Protein AF-E1NRF7-F1 (afdb_monomer_lite)

Radius of gyration: 22.18 Å; chains: 1; bounding box: 45×66×59 Å

Sequence (177 aa):
MSTDQHFTQPPARYTEASLVHTLEENGVGRPSTYAPTIDTIQKRYYVKLEGRSIVPTELGEIVNKLIEKFFPDIVNVDFTAQLENDLDSVEVGKKDWVKIVDAYYQPFSKELAKADDQIEKIQIKDEDAKFDCEICGAPMVIKLGRYGKFYACSRFPDCRNTQAITKKSWCYLSQVW

Structure (mmCIF, N/CA/C/O backbone):
data_AF-E1NRF7-F1
#
_entry.id   AF-E1NRF7-F1
#
loop_
_atom_site.group_PDB
_atom_site.id
_atom_site.type_symbol
_atom_site.label_atom_id
_atom_site.label_alt_id
_atom_site.label_comp_id
_atom_site.label_asym_id
_atom_site.label_entity_id
_atom_site.label_seq_id
_atom_site.pdbx_PDB_ins_code
_atom_site.Cartn_x
_atom_site.Cartn_y
_atom_site.Cartn_z
_atom_site.occupancy
_atom_site.B_iso_or_equiv
_atom_site.auth_seq_id
_atom_site.auth_comp_id
_atom_site.auth_asym_id
_atom_site.auth_atom_id
_atom_site.pdbx_PDB_model_num
ATOM 1 N N . MET A 1 1 ? 20.448 45.364 -4.551 1.00 42.25 1 MET A N 1
ATOM 2 C CA . MET A 1 1 ? 19.528 44.463 -3.828 1.00 42.25 1 MET A CA 1
ATOM 3 C C . MET A 1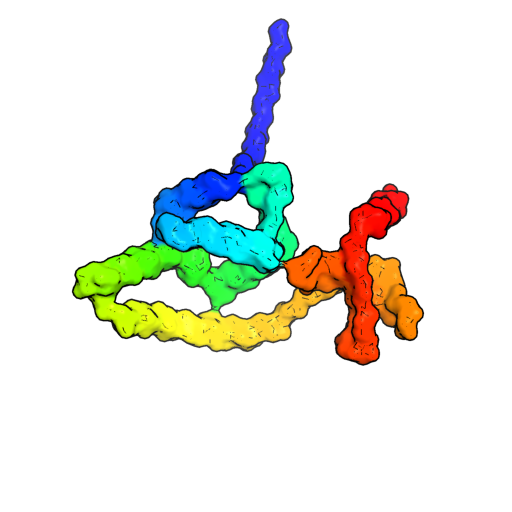 1 ? 18.802 43.651 -4.885 1.00 42.25 1 MET A C 1
ATOM 5 O O . MET A 1 1 ? 17.917 44.198 -5.530 1.00 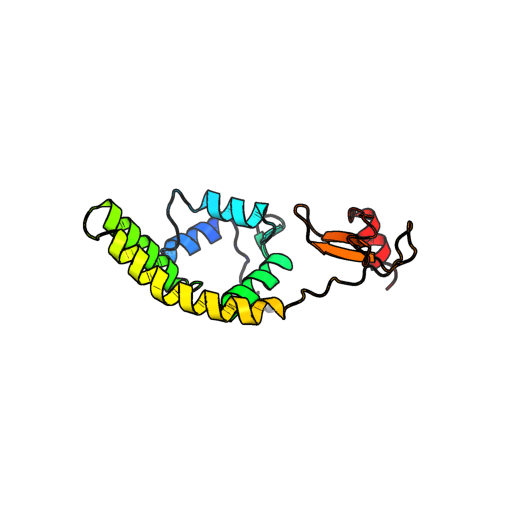42.25 1 MET A O 1
ATOM 9 N N . SER A 1 2 ? 19.258 42.429 -5.178 1.00 42.28 2 SER A N 1
ATOM 10 C CA . SER A 1 2 ? 18.498 41.526 -6.049 1.00 42.28 2 SER A CA 1
ATOM 11 C C . SER A 1 2 ? 17.351 40.950 -5.232 1.00 42.28 2 SER A C 1
ATOM 13 O O . SER A 1 2 ? 17.564 40.393 -4.162 1.00 42.28 2 SER A O 1
ATOM 15 N N . THR A 1 3 ? 16.132 41.156 -5.703 1.00 47.94 3 THR A N 1
ATOM 16 C CA . THR A 1 3 ? 14.933 40.519 -5.169 1.00 47.94 3 THR A CA 1
ATOM 17 C C . THR A 1 3 ? 14.977 39.036 -5.523 1.00 47.94 3 THR A C 1
ATOM 19 O O . THR A 1 3 ? 14.799 38.687 -6.692 1.00 47.94 3 THR A O 1
ATOM 22 N N . ASP A 1 4 ? 15.238 38.181 -4.537 1.00 62.03 4 ASP A N 1
ATOM 23 C CA . ASP A 1 4 ? 15.160 36.733 -4.713 1.00 62.03 4 ASP A CA 1
ATOM 24 C C . ASP A 1 4 ? 13.702 36.329 -4.954 1.00 62.03 4 ASP A C 1
ATOM 26 O O . ASP A 1 4 ? 12.814 36.548 -4.128 1.00 62.03 4 ASP A O 1
ATOM 30 N N . GLN A 1 5 ? 13.443 35.784 -6.140 1.00 64.06 5 GLN A N 1
ATOM 31 C CA . GLN A 1 5 ? 12.139 35.257 -6.514 1.00 64.06 5 GLN A CA 1
ATOM 32 C C . GLN A 1 5 ? 12.004 33.846 -5.929 1.00 64.06 5 GLN A C 1
ATOM 34 O O . GLN A 1 5 ? 12.746 32.937 -6.302 1.00 64.06 5 GLN A O 1
ATOM 39 N N . HIS A 1 6 ? 11.064 33.653 -5.006 1.00 58.03 6 HIS A N 1
ATOM 40 C CA . HIS A 1 6 ? 10.752 32.335 -4.460 1.00 58.03 6 HIS A CA 1
ATOM 41 C C . HIS A 1 6 ? 9.683 31.652 -5.314 1.00 58.03 6 HIS A C 1
ATOM 43 O O . HIS A 1 6 ? 8.555 32.129 -5.413 1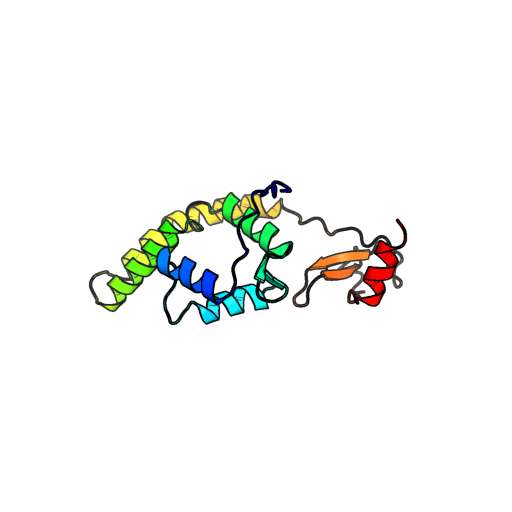.00 58.03 6 HIS A O 1
ATOM 49 N N . PHE A 1 7 ? 10.034 30.513 -5.909 1.00 67.31 7 PHE A N 1
ATOM 50 C CA . PHE A 1 7 ? 9.074 29.617 -6.547 1.00 67.31 7 PHE A CA 1
ATOM 51 C C . PHE A 1 7 ? 8.478 28.664 -5.511 1.00 67.31 7 PHE A C 1
ATOM 53 O O . PHE A 1 7 ? 9.180 28.181 -4.619 1.00 67.31 7 PHE A O 1
ATOM 60 N N . THR A 1 8 ? 7.189 28.356 -5.650 1.00 66.31 8 THR A N 1
ATOM 61 C CA . THR A 1 8 ? 6.555 27.275 -4.892 1.00 66.31 8 THR A CA 1
ATOM 62 C C . THR A 1 8 ? 7.181 25.955 -5.306 1.00 66.31 8 THR A C 1
ATOM 64 O O . THR A 1 8 ? 7.187 25.608 -6.489 1.00 66.31 8 THR A O 1
ATOM 67 N N . GLN A 1 9 ? 7.710 25.217 -4.339 1.00 67.25 9 GLN A N 1
ATOM 68 C CA . GLN A 1 9 ? 8.215 23.877 -4.589 1.00 67.25 9 GLN A CA 1
ATOM 69 C C . GLN A 1 9 ? 7.075 22.864 -4.454 1.00 67.25 9 GLN A C 1
ATOM 71 O O . GLN A 1 9 ? 6.172 23.069 -3.637 1.00 67.25 9 GLN A O 1
ATOM 76 N N . PRO A 1 10 ? 7.093 21.777 -5.242 1.00 77.69 10 PRO A N 1
ATOM 77 C CA . PRO A 1 10 ? 6.179 20.670 -5.020 1.00 77.69 10 PRO A CA 1
ATOM 78 C C . PRO A 1 10 ? 6.387 20.094 -3.609 1.00 77.69 10 PRO A C 1
ATOM 80 O O . PRO A 1 10 ? 7.492 20.191 -3.062 1.00 77.69 10 PRO A O 1
ATOM 83 N N . PRO A 1 11 ? 5.347 19.490 -3.012 1.00 82.38 11 PRO A N 1
ATOM 84 C CA . PRO A 1 11 ? 5.460 18.883 -1.695 1.00 82.38 11 PRO A CA 1
ATOM 85 C C . PRO A 1 11 ? 6.576 17.835 -1.674 1.00 82.38 11 PRO A C 1
ATOM 87 O O . PRO A 1 11 ? 6.788 17.093 -2.639 1.00 82.38 11 PRO A O 1
ATOM 90 N N . ALA A 1 12 ? 7.304 17.791 -0.559 1.00 88.44 12 ALA A N 1
ATOM 91 C CA . ALA A 1 12 ? 8.367 16.819 -0.368 1.00 88.44 12 ALA A CA 1
ATOM 92 C C . ALA A 1 12 ? 7.795 15.395 -0.388 1.00 88.44 12 ALA A C 1
ATOM 94 O O . ALA A 1 12 ? 6.717 15.132 0.146 1.00 88.44 12 ALA A O 1
ATOM 95 N N . ARG A 1 13 ? 8.536 14.462 -0.991 1.00 93.88 13 ARG A N 1
ATOM 96 C CA . ARG A 1 13 ? 8.179 13.041 -0.942 1.00 93.88 13 ARG A CA 1
ATOM 97 C C . ARG A 1 13 ? 8.321 12.500 0.478 1.00 93.88 13 ARG A C 1
ATOM 99 O O . ARG A 1 13 ? 9.105 13.011 1.278 1.00 93.88 13 ARG A O 1
ATOM 106 N N . TYR A 1 14 ? 7.611 11.413 0.756 1.00 96.56 14 TYR A N 1
ATOM 107 C CA . TYR A 1 14 ? 7.747 10.714 2.023 1.00 96.56 14 TYR A CA 1
ATOM 108 C C . TYR A 1 14 ? 9.129 10.079 2.176 1.00 96.56 14 TYR A C 1
ATOM 110 O O . TYR A 1 14 ? 9.686 9.520 1.237 1.00 96.56 14 TYR A O 1
ATOM 118 N N . THR A 1 15 ? 9.656 10.144 3.388 1.00 96.38 15 THR A N 1
ATOM 119 C CA . THR A 1 15 ? 10.696 9.249 3.903 1.00 96.38 15 THR A CA 1
ATOM 120 C C . THR A 1 15 ? 10.009 8.140 4.693 1.00 96.38 15 THR A C 1
ATOM 122 O O . THR A 1 15 ? 8.814 8.245 4.962 1.00 96.38 15 THR A O 1
ATOM 125 N N . GLU A 1 16 ? 10.729 7.106 5.130 1.00 94.81 16 GLU A N 1
ATOM 126 C CA . GLU A 1 16 ? 10.126 6.115 6.035 1.00 94.81 16 GLU A CA 1
ATOM 127 C C . GLU A 1 16 ? 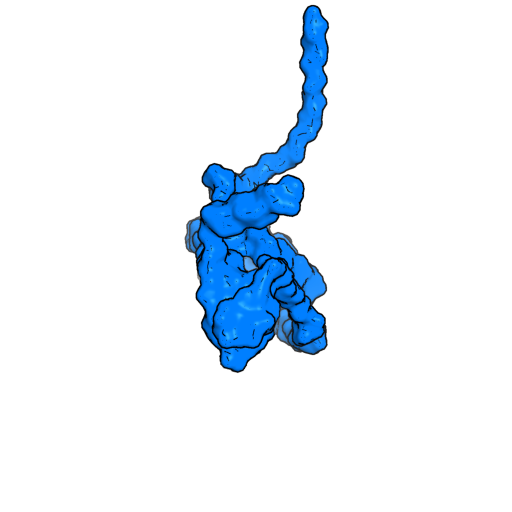9.569 6.780 7.300 1.00 94.81 16 GLU A C 1
ATOM 129 O O . GLU A 1 16 ? 8.419 6.551 7.647 1.00 94.81 16 GLU A O 1
ATOM 134 N N . ALA A 1 17 ? 10.329 7.685 7.927 1.00 95.00 17 ALA A N 1
ATOM 135 C CA . ALA A 1 17 ? 9.890 8.375 9.139 1.00 95.00 17 ALA A CA 1
ATOM 136 C C . ALA A 1 17 ? 8.627 9.221 8.915 1.00 95.00 17 ALA A C 1
ATOM 138 O O . ALA A 1 17 ? 7.692 9.147 9.708 1.00 95.00 17 ALA A O 1
ATOM 139 N N . SER A 1 18 ? 8.575 10.000 7.828 1.00 96.50 18 SER A N 1
ATOM 140 C CA . SER A 1 18 ? 7.387 10.811 7.546 1.00 96.50 18 SER A CA 1
ATOM 141 C C . SER A 1 18 ? 6.200 9.979 7.066 1.00 96.50 18 SER A C 1
ATOM 143 O O . SER A 1 18 ? 5.073 10.352 7.361 1.00 96.50 18 SER A O 1
ATOM 145 N N . LEU A 1 19 ? 6.421 8.841 6.400 1.00 96.31 19 LEU A N 1
ATOM 146 C CA . LEU A 1 19 ? 5.343 7.912 6.064 1.00 96.31 19 LEU A CA 1
ATOM 147 C C . LEU A 1 19 ? 4.760 7.259 7.320 1.00 96.31 19 LEU A C 1
ATOM 149 O O . LEU A 1 19 ? 3.545 7.211 7.452 1.00 96.31 19 LEU A O 1
ATOM 153 N N . VAL A 1 20 ? 5.604 6.800 8.252 1.00 96.88 20 VAL A N 1
ATOM 154 C CA . VAL A 1 20 ? 5.144 6.262 9.545 1.00 96.88 20 VAL A CA 1
ATOM 155 C C . VAL A 1 20 ? 4.323 7.302 10.296 1.00 96.88 20 VAL A C 1
ATOM 157 O O . VAL A 1 20 ? 3.234 6.986 10.761 1.00 96.88 20 VAL A O 1
ATOM 160 N N . HIS A 1 21 ? 4.808 8.542 10.354 1.00 96.38 21 HIS A N 1
ATOM 161 C CA . HIS A 1 21 ? 4.080 9.622 11.007 1.00 96.38 21 HIS A CA 1
ATOM 162 C C . HIS A 1 21 ? 2.714 9.872 10.354 1.00 96.38 21 HIS A C 1
ATOM 164 O O . HIS A 1 21 ? 1.708 9.930 11.046 1.00 96.38 21 HIS A O 1
ATOM 170 N N . THR A 1 22 ? 2.652 9.929 9.022 1.00 95.69 22 THR A N 1
ATOM 171 C CA . THR A 1 22 ? 1.382 10.093 8.305 1.00 95.69 22 THR A CA 1
ATOM 172 C C . THR A 1 22 ? 0.438 8.904 8.500 1.00 95.69 22 THR A C 1
ATOM 174 O O . THR A 1 22 ? -0.766 9.106 8.613 1.00 95.69 22 THR A O 1
ATOM 177 N N . LEU A 1 23 ? 0.943 7.670 8.547 1.00 95.56 23 LEU A N 1
ATOM 178 C CA . LEU A 1 23 ? 0.126 6.489 8.844 1.00 95.56 23 LEU A CA 1
ATOM 179 C C . LEU A 1 23 ? -0.481 6.583 10.253 1.00 95.56 23 LEU A C 1
ATOM 181 O O . LEU A 1 23 ? -1.684 6.390 10.414 1.00 95.56 23 LEU A O 1
ATOM 185 N N . GLU A 1 24 ? 0.328 6.974 11.238 1.00 95.19 24 GLU A N 1
ATOM 186 C CA . GLU A 1 24 ? -0.099 7.186 12.623 1.00 95.19 24 GLU A CA 1
ATOM 187 C C . GLU A 1 24 ? -1.154 8.297 12.749 1.00 95.19 24 GLU A C 1
ATOM 189 O O . GLU A 1 24 ? -2.197 8.077 13.361 1.00 95.19 24 GLU A O 1
ATOM 194 N N . GLU A 1 25 ? -0.929 9.460 12.128 1.00 96.31 25 GLU A N 1
ATOM 195 C CA . GLU A 1 25 ? -1.874 10.589 12.135 1.00 96.31 25 GLU A CA 1
ATOM 196 C C . GLU A 1 25 ? -3.236 10.220 11.539 1.00 96.31 25 GLU A C 1
ATOM 198 O O . GLU A 1 25 ? -4.270 10.696 12.005 1.00 96.31 25 GLU A O 1
ATOM 203 N N . ASN A 1 26 ? -3.240 9.351 10.528 1.00 94.50 26 ASN A N 1
ATOM 204 C CA . ASN A 1 26 ? -4.458 8.868 9.888 1.00 94.50 26 ASN A CA 1
ATOM 205 C C . ASN A 1 26 ? -5.080 7.651 10.596 1.00 94.50 26 ASN A C 1
ATOM 207 O O . ASN A 1 26 ? -6.099 7.141 10.140 1.00 94.50 26 ASN A O 1
ATOM 211 N N . GLY A 1 27 ? -4.480 7.148 11.679 1.00 93.31 27 GLY A N 1
ATOM 212 C CA . GLY A 1 27 ? -4.957 5.955 12.386 1.00 93.31 27 GLY A CA 1
ATOM 213 C C . GLY A 1 27 ? -4.809 4.648 11.596 1.00 93.31 27 GLY A C 1
ATOM 214 O O . GLY A 1 27 ? -5.419 3.639 11.959 1.00 93.31 27 GLY A O 1
ATOM 215 N N . VAL A 1 28 ? -4.005 4.653 10.529 1.00 93.94 28 VAL A N 1
ATOM 216 C CA . VAL A 1 28 ? -3.754 3.495 9.667 1.00 93.94 28 VAL A CA 1
ATOM 217 C C . VAL A 1 28 ? -2.521 2.750 10.160 1.00 93.94 28 VAL A C 1
ATOM 219 O O . VAL A 1 28 ? -1.407 3.265 10.116 1.00 93.94 28 VAL A O 1
ATOM 222 N N . GLY A 1 29 ? -2.702 1.497 10.571 1.00 92.44 29 GLY A N 1
ATOM 223 C CA . GLY A 1 29 ? -1.634 0.666 11.121 1.00 92.44 29 GLY A CA 1
ATOM 224 C C . GLY A 1 29 ? -1.354 0.919 12.606 1.00 92.44 29 GLY A C 1
ATOM 225 O O . GLY A 1 29 ? -2.027 1.690 13.285 1.00 92.44 29 GLY A O 1
ATOM 226 N N . ARG A 1 30 ? -0.372 0.195 13.143 1.00 95.00 30 ARG A N 1
ATOM 227 C CA . ARG A 1 30 ? 0.006 0.137 14.563 1.00 95.00 30 ARG A CA 1
ATOM 228 C C . ARG A 1 30 ? 1.535 0.054 14.678 1.00 95.00 30 ARG A C 1
ATOM 230 O O . ARG A 1 30 ? 2.193 -0.304 13.696 1.00 95.00 30 ARG A O 1
ATOM 237 N N . PRO A 1 31 ? 2.137 0.287 15.864 1.00 94.62 31 PRO A N 1
ATOM 238 C CA . PRO A 1 31 ? 3.590 0.167 16.053 1.00 94.62 31 PRO A CA 1
ATOM 239 C C . PRO A 1 31 ? 4.182 -1.164 15.564 1.00 94.62 31 PRO A C 1
ATOM 241 O O . PRO A 1 31 ? 5.324 -1.213 15.110 1.00 94.62 31 PRO A O 1
ATOM 244 N N . SER A 1 32 ? 3.392 -2.239 15.610 1.00 94.31 32 SER A N 1
ATOM 245 C CA . SER A 1 32 ? 3.757 -3.567 15.115 1.00 94.31 32 SER A CA 1
ATOM 246 C C . SER A 1 32 ? 3.677 -3.724 13.590 1.00 94.31 32 SER A C 1
ATOM 248 O O . SER A 1 32 ? 4.279 -4.656 13.062 1.00 94.31 32 SER A O 1
ATOM 250 N N . THR A 1 33 ? 2.970 -2.849 12.867 1.00 94.44 33 THR A N 1
ATOM 251 C CA . THR A 1 33 ? 2.682 -3.002 11.429 1.00 94.44 33 THR A CA 1
ATOM 252 C C . THR A 1 33 ? 3.340 -1.952 10.538 1.00 94.44 33 THR A C 1
ATOM 254 O O . THR A 1 33 ? 3.485 -2.209 9.342 1.00 94.44 33 THR A O 1
ATOM 257 N N . TYR A 1 34 ? 3.839 -0.834 11.078 1.00 96.06 34 TYR A N 1
ATOM 258 C CA . TYR A 1 34 ? 4.497 0.213 10.282 1.00 96.06 34 TYR A CA 1
ATOM 259 C C . TYR A 1 34 ? 5.710 -0.293 9.487 1.00 96.06 34 TYR A C 1
ATOM 261 O O . TYR A 1 34 ? 5.719 -0.247 8.255 1.00 96.06 34 TYR A O 1
ATOM 269 N N . ALA A 1 35 ? 6.727 -0.821 10.176 1.00 95.44 35 ALA A N 1
ATOM 270 C CA . ALA A 1 35 ? 7.937 -1.311 9.516 1.00 95.44 35 ALA A CA 1
ATOM 271 C C . ALA A 1 35 ? 7.659 -2.509 8.581 1.00 95.44 35 ALA A C 1
ATOM 273 O O . ALA A 1 35 ? 8.123 -2.473 7.439 1.00 95.44 35 ALA A O 1
ATOM 274 N N . PRO A 1 36 ? 6.857 -3.526 8.972 1.00 97.06 36 PRO A N 1
ATOM 275 C CA . PRO A 1 36 ? 6.483 -4.613 8.063 1.00 97.06 36 PRO A CA 1
ATOM 276 C C . PRO A 1 36 ? 5.722 -4.158 6.812 1.00 97.06 36 PRO A C 1
ATOM 278 O O . PRO A 1 36 ? 5.940 -4.712 5.732 1.00 97.06 36 PRO A O 1
ATOM 281 N N . THR A 1 37 ? 4.851 -3.152 6.930 1.00 96.44 37 THR A N 1
ATOM 282 C CA . THR A 1 37 ? 4.113 -2.594 5.785 1.00 96.44 37 THR A CA 1
ATOM 283 C C . THR A 1 37 ? 5.069 -1.946 4.794 1.00 96.44 37 THR A C 1
ATOM 285 O O . THR A 1 37 ? 5.055 -2.296 3.613 1.00 96.44 37 THR A O 1
ATOM 288 N N . ILE A 1 38 ? 5.950 -1.067 5.281 1.00 95.38 38 ILE A N 1
ATOM 289 C CA . ILE A 1 38 ? 6.959 -0.375 4.468 1.00 95.38 38 ILE A CA 1
ATOM 290 C C . ILE A 1 38 ? 7.904 -1.378 3.790 1.00 95.38 38 ILE A C 1
ATOM 292 O O . ILE A 1 38 ? 8.165 -1.282 2.589 1.00 95.38 38 ILE A O 1
ATOM 296 N N . ASP A 1 39 ? 8.369 -2.383 4.530 1.00 93.81 39 ASP A N 1
ATOM 297 C CA . ASP A 1 39 ? 9.203 -3.464 3.999 1.00 93.81 39 ASP A CA 1
ATOM 298 C C . ASP A 1 39 ? 8.467 -4.273 2.918 1.00 93.81 39 ASP A C 1
ATOM 300 O O . ASP A 1 39 ? 9.038 -4.590 1.873 1.00 93.81 39 ASP A O 1
ATOM 304 N N . THR A 1 40 ? 7.175 -4.550 3.106 1.00 94.50 40 THR A N 1
ATOM 305 C CA . THR A 1 40 ? 6.364 -5.301 2.137 1.00 94.50 40 THR A CA 1
ATOM 306 C C . THR A 1 40 ? 6.189 -4.543 0.825 1.00 94.50 40 THR A C 1
ATOM 308 O O . THR A 1 40 ? 6.402 -5.126 -0.243 1.00 94.50 40 THR A O 1
ATOM 311 N N . ILE A 1 41 ? 5.830 -3.255 0.871 1.00 94.81 41 ILE A N 1
ATOM 312 C CA . ILE A 1 41 ? 5.629 -2.457 -0.350 1.00 94.81 41 ILE A CA 1
ATOM 313 C C . ILE A 1 41 ? 6.941 -2.229 -1.115 1.00 94.81 41 ILE A C 1
ATOM 315 O O . ILE A 1 41 ? 6.923 -2.158 -2.347 1.00 94.81 41 ILE A O 1
ATOM 319 N N . GLN A 1 42 ? 8.083 -2.207 -0.417 1.00 90.00 42 GLN A N 1
ATOM 320 C CA . GLN A 1 42 ? 9.412 -2.190 -1.033 1.00 90.00 42 GLN A CA 1
ATOM 321 C C . GLN A 1 42 ? 9.774 -3.554 -1.645 1.00 90.00 42 GLN A C 1
ATOM 323 O O . GLN A 1 42 ? 10.119 -3.634 -2.824 1.00 90.00 42 GLN A O 1
ATOM 328 N N . LYS A 1 43 ? 9.641 -4.654 -0.888 1.00 86.44 43 LYS A N 1
ATOM 329 C CA . LYS A 1 43 ? 9.965 -6.021 -1.350 1.00 86.44 43 LYS A CA 1
ATOM 330 C C . LYS A 1 43 ? 9.114 -6.479 -2.529 1.00 86.44 43 LYS A C 1
ATOM 332 O O . LYS A 1 43 ? 9.590 -7.262 -3.350 1.00 86.44 43 LYS A O 1
ATOM 337 N N . ARG A 1 44 ? 7.863 -6.017 -2.607 1.00 85.69 44 ARG A N 1
ATOM 338 C CA . ARG A 1 44 ? 6.951 -6.275 -3.734 1.00 85.69 44 ARG A CA 1
ATOM 339 C C . ARG A 1 44 ? 7.123 -5.290 -4.891 1.00 85.69 44 ARG A C 1
ATOM 341 O O . ARG A 1 44 ? 6.411 -5.407 -5.880 1.00 85.69 44 ARG A O 1
ATOM 348 N N . TYR A 1 45 ? 8.080 -4.366 -4.788 1.00 86.06 45 TYR A N 1
ATOM 349 C CA . TYR A 1 45 ? 8.413 -3.397 -5.828 1.00 86.06 45 TYR A CA 1
ATOM 350 C C . TYR A 1 45 ? 7.251 -2.460 -6.195 1.00 86.06 45 TYR A C 1
ATOM 352 O O . TYR A 1 45 ? 7.165 -2.000 -7.330 1.00 86.06 45 TYR A O 1
ATOM 360 N N . TYR A 1 46 ? 6.362 -2.144 -5.248 1.00 91.38 46 TYR A N 1
ATOM 361 C CA . TYR A 1 46 ? 5.361 -1.082 -5.425 1.00 91.38 46 TYR A CA 1
ATOM 362 C C . TYR A 1 46 ? 5.972 0.302 -5.217 1.00 91.38 46 TYR A C 1
ATOM 364 O O . TYR A 1 46 ? 5.573 1.275 -5.851 1.00 91.38 46 TYR A O 1
ATOM 372 N N . VAL A 1 47 ? 6.990 0.381 -4.363 1.00 94.50 47 VAL A N 1
ATOM 373 C CA . VAL A 1 47 ? 7.789 1.586 -4.152 1.00 94.50 47 VAL A CA 1
ATOM 374 C C . VAL A 1 47 ? 9.277 1.246 -4.186 1.00 94.50 47 VAL A C 1
ATOM 376 O O . VAL A 1 47 ? 9.678 0.097 -3.997 1.00 94.50 47 VAL A O 1
ATOM 379 N N . LYS A 1 48 ? 10.106 2.259 -4.425 1.00 90.19 48 LYS A N 1
ATOM 380 C CA . LYS A 1 48 ? 11.571 2.194 -4.369 1.00 90.19 48 LYS A CA 1
ATOM 381 C C . LYS A 1 48 ? 12.119 3.394 -3.597 1.00 90.19 48 LYS A C 1
ATOM 383 O O . LYS A 1 48 ? 11.456 4.425 -3.505 1.00 90.19 48 LYS A O 1
ATOM 388 N N . LEU A 1 49 ? 13.344 3.274 -3.093 1.00 91.50 49 LEU A N 1
ATOM 389 C CA . LEU A 1 49 ? 14.053 4.385 -2.462 1.00 91.50 49 LEU A CA 1
ATOM 390 C C . LEU A 1 49 ? 14.907 5.144 -3.482 1.00 91.50 49 LEU A C 1
ATOM 392 O O . LEU A 1 49 ? 15.725 4.557 -4.192 1.00 91.50 49 LEU A O 1
ATOM 396 N N . GLU A 1 50 ? 14.750 6.464 -3.514 1.00 91.44 50 GLU A N 1
ATOM 397 C CA . GLU A 1 50 ? 15.652 7.400 -4.185 1.00 91.44 50 GLU A CA 1
ATOM 398 C C . GLU A 1 50 ? 16.267 8.322 -3.127 1.00 91.44 50 GLU A C 1
ATOM 400 O O . GLU A 1 50 ? 15.638 9.247 -2.605 1.00 91.44 50 GLU A O 1
ATOM 405 N N . GLY A 1 51 ? 17.507 8.011 -2.737 1.00 91.44 51 GLY A N 1
ATOM 406 C CA . GLY A 1 51 ? 18.107 8.588 -1.537 1.00 91.44 51 GLY A CA 1
ATOM 407 C C . GLY A 1 51 ? 17.328 8.154 -0.295 1.00 91.44 51 GLY A C 1
ATOM 408 O O . GLY A 1 51 ? 17.298 6.972 0.030 1.00 91.44 51 GLY A O 1
ATOM 409 N N . ARG A 1 52 ? 16.696 9.112 0.392 1.00 91.38 52 ARG A N 1
ATOM 410 C CA . ARG A 1 52 ? 15.802 8.855 1.540 1.00 91.38 52 ARG A CA 1
ATOM 411 C C . ARG A 1 52 ? 14.316 8.876 1.175 1.00 91.38 52 ARG A C 1
ATOM 413 O O . ARG A 1 52 ? 13.486 8.618 2.039 1.00 91.38 52 ARG A O 1
ATOM 420 N N . SER A 1 53 ? 13.988 9.221 -0.067 1.00 94.88 53 SER A N 1
ATOM 421 C CA . SER A 1 53 ? 12.607 9.398 -0.505 1.00 94.88 53 SER A CA 1
ATOM 422 C C . SER A 1 53 ? 12.026 8.083 -1.003 1.00 94.88 53 SER A C 1
ATOM 424 O O . SER A 1 53 ? 12.652 7.392 -1.803 1.00 94.88 53 SER A O 1
ATOM 426 N N . ILE A 1 54 ? 10.806 7.779 -0.583 1.00 95.56 54 ILE A N 1
ATOM 427 C CA . ILE A 1 54 ? 9.977 6.705 -1.114 1.00 95.56 54 ILE A CA 1
ATOM 428 C C . ILE A 1 54 ? 9.307 7.225 -2.387 1.00 95.56 54 ILE A C 1
ATOM 430 O O . ILE A 1 54 ? 8.645 8.267 -2.393 1.00 95.56 54 ILE A O 1
ATOM 434 N N . VAL A 1 55 ? 9.503 6.502 -3.484 1.00 95.12 55 VAL A N 1
ATOM 435 C CA . VAL A 1 55 ? 8.980 6.847 -4.807 1.00 95.12 55 VAL A CA 1
ATOM 436 C C . VAL A 1 55 ? 8.149 5.673 -5.320 1.00 95.12 55 VAL A C 1
ATOM 438 O O . VAL A 1 55 ? 8.650 4.543 -5.295 1.00 95.12 55 VAL A O 1
ATOM 441 N N . PRO A 1 56 ? 6.906 5.894 -5.787 1.00 94.81 56 PRO A N 1
ATOM 442 C CA . PRO A 1 56 ? 6.131 4.828 -6.406 1.00 94.81 56 PRO A CA 1
ATOM 443 C C . PRO A 1 56 ? 6.851 4.317 -7.656 1.00 94.81 56 PRO A C 1
ATOM 445 O O . PRO A 1 56 ? 7.477 5.075 -8.401 1.00 94.81 56 PRO A O 1
ATOM 448 N N . THR A 1 57 ? 6.807 3.007 -7.865 1.00 87.81 57 THR A N 1
ATOM 449 C CA . THR A 1 57 ? 7.212 2.417 -9.141 1.00 87.81 57 THR A CA 1
ATOM 450 C C . THR A 1 57 ? 6.037 2.468 -10.108 1.00 87.81 57 THR A C 1
ATOM 452 O O . THR A 1 57 ? 4.887 2.634 -9.708 1.00 87.81 57 THR A O 1
ATOM 455 N N . GLU A 1 58 ? 6.306 2.238 -11.387 1.00 81.12 58 GLU A N 1
ATOM 456 C CA . GLU A 1 58 ? 5.248 2.075 -12.383 1.00 81.12 58 GLU A CA 1
ATOM 457 C C . GLU A 1 58 ? 4.275 0.941 -12.018 1.00 81.12 58 GLU A C 1
ATOM 459 O O . GLU A 1 58 ? 3.064 1.099 -12.145 1.00 81.12 58 GLU A O 1
ATOM 464 N N . LEU A 1 59 ? 4.789 -0.175 -11.488 1.00 80.94 59 LEU A N 1
ATOM 465 C CA . LEU A 1 59 ? 3.956 -1.270 -10.992 1.00 80.94 59 LEU A CA 1
ATOM 466 C C . LEU A 1 59 ? 3.058 -0.810 -9.840 1.00 80.94 59 LEU A C 1
ATOM 468 O O . LEU A 1 59 ? 1.869 -1.118 -9.839 1.00 80.94 59 LEU A O 1
ATOM 472 N N . GLY A 1 60 ? 3.622 -0.076 -8.877 1.00 88.06 60 GLY A N 1
ATOM 473 C CA . GLY A 1 60 ? 2.871 0.494 -7.763 1.00 88.06 60 GLY A CA 1
ATOM 474 C C . GLY A 1 60 ? 1.760 1.419 -8.237 1.00 88.06 60 GLY A C 1
ATOM 475 O O . GLY A 1 60 ? 0.631 1.283 -7.783 1.00 88.06 60 GLY A O 1
ATOM 476 N N . GLU A 1 61 ? 2.041 2.296 -9.201 1.00 89.88 61 GLU A N 1
ATOM 477 C CA . GLU A 1 61 ? 1.024 3.183 -9.768 1.00 89.88 61 GLU A CA 1
ATOM 478 C C . GLU A 1 61 ? -0.076 2.429 -10.517 1.00 89.88 61 GLU A C 1
ATOM 480 O O . GLU A 1 61 ? -1.248 2.772 -10.375 1.00 89.88 61 GLU A O 1
ATOM 485 N N . ILE A 1 62 ? 0.275 1.418 -11.319 1.00 85.12 62 ILE A N 1
ATOM 486 C CA . ILE A 1 62 ? -0.709 0.603 -12.045 1.00 85.12 62 ILE A CA 1
ATOM 487 C C . ILE A 1 62 ? -1.613 -0.119 -11.049 1.00 85.12 62 ILE A C 1
ATOM 489 O O . ILE A 1 62 ? -2.834 -0.043 -11.161 1.00 85.12 62 ILE A O 1
ATOM 493 N N . VAL A 1 63 ? -1.023 -0.787 -10.060 1.00 87.19 63 VAL A N 1
ATOM 494 C CA . VAL A 1 63 ? -1.770 -1.538 -9.047 1.00 87.19 63 VAL A CA 1
ATOM 495 C C . VAL A 1 63 ? -2.645 -0.596 -8.230 1.00 87.19 63 VAL A C 1
ATOM 497 O O . VAL A 1 63 ? -3.828 -0.878 -8.083 1.00 87.19 63 VAL A O 1
ATOM 500 N N . ASN A 1 64 ? -2.121 0.548 -7.783 1.00 91.62 64 ASN A N 1
ATOM 501 C CA . ASN A 1 64 ? -2.903 1.543 -7.049 1.00 91.62 64 ASN A CA 1
ATOM 502 C C . ASN A 1 64 ? -4.118 2.015 -7.858 1.00 91.62 64 ASN A C 1
ATOM 504 O O . ASN A 1 64 ? -5.238 1.941 -7.368 1.00 91.62 64 ASN A O 1
ATOM 508 N N . LYS A 1 65 ? -3.924 2.386 -9.132 1.00 89.38 65 LYS A N 1
ATOM 509 C CA . LYS A 1 65 ? -5.017 2.808 -10.028 1.00 89.38 65 LYS A CA 1
ATOM 510 C C . LYS A 1 65 ? -6.070 1.718 -10.223 1.00 89.38 65 LYS A C 1
ATOM 512 O O . LYS A 1 65 ? -7.254 2.024 -10.340 1.00 89.38 65 LYS A O 1
ATOM 517 N N . LEU A 1 66 ? -5.655 0.453 -10.306 1.00 87.44 66 LEU A N 1
ATOM 518 C CA . LEU A 1 66 ? -6.585 -0.668 -10.428 1.00 87.44 66 LEU A CA 1
ATOM 519 C C . LEU A 1 66 ? -7.391 -0.855 -9.148 1.00 87.44 66 LEU A C 1
ATOM 521 O O . LEU A 1 66 ? -8.613 -0.958 -9.214 1.00 87.44 66 LEU A O 1
ATOM 525 N N . ILE A 1 67 ? -6.725 -0.862 -7.997 1.00 88.69 67 ILE A N 1
ATOM 526 C CA . ILE A 1 67 ? -7.405 -1.063 -6.723 1.00 88.69 67 ILE A CA 1
ATOM 527 C C . ILE A 1 67 ? -8.343 0.113 -6.416 1.00 88.69 67 ILE A C 1
ATOM 529 O O . ILE A 1 67 ? -9.498 -0.136 -6.096 1.00 88.69 67 ILE A O 1
ATOM 533 N N . GLU A 1 68 ? -7.924 1.367 -6.606 1.00 89.62 68 GLU A N 1
ATOM 534 C CA . GLU A 1 68 ? -8.794 2.548 -6.443 1.00 89.62 68 GLU A CA 1
ATOM 535 C C . GLU A 1 68 ? -10.028 2.492 -7.347 1.00 89.62 68 GLU A C 1
ATOM 537 O O . GLU A 1 68 ? -11.122 2.888 -6.953 1.00 89.62 68 GLU A O 1
ATOM 542 N N . LYS A 1 69 ? -9.868 1.982 -8.572 1.00 86.62 69 LYS A N 1
ATOM 543 C CA . LYS A 1 69 ? -10.967 1.868 -9.530 1.00 86.62 69 LYS A CA 1
ATOM 544 C C . LYS A 1 69 ? -11.992 0.806 -9.129 1.00 86.62 69 LYS A C 1
ATOM 546 O O . LYS A 1 69 ? -13.182 1.011 -9.359 1.00 86.62 69 LYS A O 1
ATOM 551 N N . PHE A 1 70 ? -11.539 -0.340 -8.625 1.00 86.94 70 PHE A N 1
ATOM 552 C CA . PHE A 1 70 ? -12.412 -1.489 -8.355 1.00 86.94 70 PHE A CA 1
ATOM 553 C C . PHE A 1 70 ? -12.897 -1.574 -6.910 1.00 86.94 70 PHE A C 1
ATOM 555 O O . PHE A 1 70 ? -13.975 -2.112 -6.679 1.00 86.94 70 PHE A O 1
ATOM 562 N N . PHE A 1 71 ? -12.130 -1.027 -5.970 1.00 88.12 71 PHE A N 1
ATOM 563 C CA . PHE A 1 71 ? -12.364 -1.130 -4.532 1.00 88.12 71 PHE A CA 1
ATOM 564 C C . PHE A 1 71 ? -12.221 0.234 -3.826 1.00 88.12 71 PHE A C 1
ATOM 566 O O . PHE A 1 71 ? -11.486 0.330 -2.840 1.00 88.12 71 PHE A O 1
ATOM 573 N N . PRO A 1 72 ? -12.883 1.305 -4.310 1.00 86.06 72 PRO A N 1
ATOM 574 C CA . PRO A 1 72 ? -12.697 2.663 -3.786 1.00 86.06 72 PRO A CA 1
ATOM 575 C C . PRO A 1 72 ? -13.020 2.782 -2.291 1.00 86.06 72 PRO A C 1
ATOM 577 O O . PRO A 1 72 ? -12.363 3.542 -1.583 1.00 86.06 72 PRO A O 1
ATOM 580 N N . ASP A 1 73 ? -13.989 2.005 -1.804 1.00 81.12 73 ASP A N 1
ATOM 581 C CA . ASP A 1 73 ? -14.409 2.039 -0.403 1.00 81.12 73 ASP A CA 1
ATOM 582 C C . ASP A 1 73 ? -13.405 1.329 0.520 1.00 81.12 73 ASP A C 1
ATOM 584 O O . ASP A 1 73 ? -13.263 1.706 1.680 1.00 81.12 73 ASP A O 1
ATOM 588 N N . ILE A 1 74 ? -12.656 0.348 0.004 1.00 76.62 74 ILE A N 1
ATOM 589 C CA . ILE A 1 74 ? -11.729 -0.482 0.793 1.00 76.62 74 ILE A CA 1
ATOM 590 C C . ILE A 1 74 ? -10.354 0.167 0.927 1.00 76.62 74 ILE A C 1
ATOM 592 O O . ILE A 1 74 ? -9.728 0.053 1.978 1.00 76.62 74 ILE A O 1
ATOM 596 N N . VAL A 1 75 ? -9.868 0.859 -0.110 1.00 81.00 75 VAL A N 1
ATOM 597 C CA . VAL A 1 75 ? -8.589 1.597 -0.032 1.00 81.00 75 VAL A CA 1
ATOM 598 C C . VAL A 1 75 ? -8.721 3.000 0.540 1.00 81.00 75 VAL A C 1
ATOM 600 O O . VAL A 1 75 ? -7.749 3.754 0.575 1.00 81.00 75 VAL A O 1
ATOM 603 N N . ASN A 1 76 ? -9.906 3.352 1.026 1.00 86.56 76 ASN A N 1
ATOM 604 C CA . ASN A 1 76 ? -10.094 4.578 1.771 1.00 86.56 76 ASN A CA 1
ATOM 605 C C . ASN A 1 76 ? -9.321 4.511 3.107 1.00 86.56 76 ASN A C 1
ATOM 607 O O . ASN A 1 76 ? -9.386 3.531 3.858 1.00 86.56 76 ASN A O 1
ATOM 611 N N . VAL A 1 77 ? -8.586 5.582 3.402 1.00 87.12 77 VAL A N 1
ATOM 612 C CA . VAL A 1 77 ? -7.846 5.775 4.654 1.00 87.12 77 VAL A CA 1
ATOM 613 C C . VAL A 1 77 ? -8.775 5.663 5.867 1.00 87.12 77 VAL A C 1
ATOM 615 O O . VAL A 1 77 ? -8.465 4.922 6.798 1.00 87.12 77 VAL A O 1
ATOM 618 N N . ASP A 1 78 ? -9.945 6.307 5.819 1.00 88.12 78 ASP A N 1
ATOM 619 C CA . ASP A 1 78 ? -10.941 6.288 6.898 1.00 88.12 78 ASP A CA 1
ATOM 620 C C . ASP A 1 78 ? -11.475 4.874 7.139 1.00 88.12 78 ASP A C 1
ATOM 622 O O . ASP A 1 78 ? -11.659 4.447 8.280 1.00 88.12 78 ASP A O 1
ATOM 626 N N . PHE A 1 79 ? -11.686 4.120 6.056 1.00 87.25 79 PHE A N 1
ATOM 627 C CA . PHE A 1 79 ? -12.120 2.729 6.134 1.00 87.25 79 PHE A CA 1
ATOM 628 C C . PHE A 1 79 ? -11.069 1.866 6.838 1.00 87.25 79 PHE A C 1
ATOM 630 O O . PHE A 1 79 ? -11.385 1.119 7.767 1.00 87.25 79 PHE A O 1
ATOM 637 N N . THR A 1 80 ? -9.806 2.005 6.428 1.00 88.25 80 THR A N 1
ATOM 638 C CA . THR A 1 80 ? -8.695 1.245 7.011 1.00 88.25 80 THR A CA 1
ATOM 639 C C . THR A 1 80 ? -8.522 1.580 8.494 1.00 88.25 80 THR A C 1
ATOM 641 O O . THR A 1 80 ? -8.399 0.675 9.318 1.00 88.25 80 THR A O 1
ATOM 644 N N . ALA A 1 81 ? -8.594 2.862 8.859 1.00 92.31 81 ALA A N 1
ATOM 645 C CA . ALA A 1 81 ? -8.513 3.301 10.248 1.00 92.31 81 ALA A CA 1
ATOM 646 C C . ALA A 1 81 ? -9.671 2.757 11.103 1.00 92.31 81 ALA A C 1
ATOM 648 O O . ALA A 1 81 ? -9.465 2.317 12.237 1.00 92.31 81 ALA A O 1
ATOM 649 N N . GLN A 1 82 ? -10.894 2.739 10.561 1.00 91.75 82 GLN A N 1
ATOM 650 C CA . GLN A 1 82 ? -12.053 2.187 11.261 1.00 91.75 82 GLN A CA 1
ATOM 651 C C . GLN A 1 82 ? -11.911 0.681 11.504 1.00 91.75 82 GLN A C 1
ATOM 653 O O . GLN A 1 82 ? -12.245 0.213 12.594 1.00 91.75 82 GLN A O 1
ATOM 658 N N . LEU A 1 83 ? -11.400 -0.070 10.524 1.00 90.06 83 LEU A N 1
ATOM 659 C CA . LEU A 1 83 ? -11.149 -1.501 10.685 1.00 90.06 83 LEU A CA 1
ATOM 660 C C . LEU A 1 83 ? -10.133 -1.764 11.804 1.00 90.06 83 LEU A C 1
ATOM 662 O O . LEU A 1 83 ? -10.375 -2.615 12.654 1.00 90.06 83 LEU A O 1
ATOM 666 N N . GLU A 1 84 ? -9.039 -1.005 11.853 1.00 92.00 84 GLU A N 1
ATOM 667 C CA . GLU A 1 84 ? -8.037 -1.121 12.919 1.00 92.00 84 GLU A CA 1
ATOM 668 C C . GLU A 1 84 ? -8.650 -0.844 14.309 1.00 92.00 84 GLU A C 1
ATOM 670 O O . GLU A 1 84 ? -8.451 -1.609 15.252 1.00 92.00 84 GLU A O 1
ATOM 675 N N . ASN A 1 85 ? -9.494 0.188 14.436 1.00 93.44 85 ASN A N 1
ATOM 676 C CA . ASN A 1 85 ? -10.205 0.489 15.690 1.00 93.44 85 ASN A CA 1
ATOM 677 C C . ASN A 1 85 ? -11.200 -0.613 16.100 1.00 93.44 85 ASN A C 1
ATOM 679 O O . ASN A 1 85 ? -11.440 -0.862 17.291 1.00 93.44 85 ASN A O 1
ATOM 683 N N . ASP A 1 86 ? -11.816 -1.267 15.118 1.00 93.75 86 ASP A N 1
ATOM 684 C CA . ASP A 1 86 ? -12.718 -2.388 15.345 1.00 93.75 86 ASP A CA 1
ATOM 685 C C . ASP A 1 86 ? -11.958 -3.624 15.833 1.00 93.75 86 ASP A C 1
ATOM 687 O O . ASP A 1 86 ? -12.436 -4.298 16.750 1.00 93.75 86 ASP A O 1
ATOM 691 N N . LEU A 1 87 ? -10.761 -3.876 15.296 1.00 92.06 87 LEU A N 1
ATOM 692 C CA . LEU A 1 87 ? -9.869 -4.942 15.753 1.00 92.06 87 LEU A CA 1
ATOM 693 C C . LEU A 1 87 ? -9.340 -4.678 17.171 1.00 92.06 87 LEU A C 1
ATOM 695 O O . LEU A 1 87 ? -9.383 -5.586 18.002 1.00 92.06 87 LEU A O 1
ATOM 699 N N . ASP A 1 88 ? -8.972 -3.439 17.504 1.00 93.38 88 ASP A N 1
ATOM 700 C CA . ASP A 1 88 ? -8.611 -3.069 18.883 1.00 93.38 88 ASP A CA 1
ATOM 701 C C . ASP A 1 88 ? -9.792 -3.297 19.845 1.00 93.38 88 ASP A C 1
ATOM 703 O O . ASP A 1 88 ? -9.639 -3.774 20.971 1.00 93.38 88 ASP A O 1
ATOM 707 N N . SER A 1 89 ? -11.018 -2.997 19.400 1.00 94.88 89 SER A N 1
ATOM 708 C CA . SER A 1 89 ? -12.230 -3.237 20.192 1.00 94.88 89 SER A CA 1
ATOM 709 C C . SER A 1 89 ? -12.496 -4.726 20.426 1.00 94.88 89 SER A C 1
ATOM 711 O O . SER A 1 89 ? -13.057 -5.090 21.463 1.00 94.88 89 SER A O 1
ATOM 713 N N . VAL A 1 90 ? -12.113 -5.584 19.480 1.00 95.06 90 VAL A N 1
ATOM 714 C CA . VAL A 1 90 ? -12.145 -7.043 19.638 1.00 95.06 90 VAL A CA 1
ATOM 715 C C . VAL A 1 90 ? -11.104 -7.492 20.662 1.00 95.06 90 VAL A C 1
ATOM 717 O O . VAL A 1 90 ? -11.443 -8.284 21.540 1.00 95.06 90 VAL A O 1
ATOM 720 N N . GLU A 1 91 ? -9.878 -6.960 20.608 1.00 93.38 91 GLU A N 1
ATOM 721 C CA . GLU A 1 91 ? -8.798 -7.294 21.552 1.00 93.38 91 GLU A CA 1
ATOM 722 C C . GLU A 1 91 ? -9.220 -7.051 23.009 1.00 93.38 91 GLU A C 1
ATOM 724 O O . GLU A 1 91 ? -9.021 -7.905 23.873 1.00 93.38 91 GLU A O 1
ATOM 729 N N . VAL A 1 92 ? -9.884 -5.922 23.279 1.00 95.69 92 VAL A N 1
ATOM 730 C CA . VAL A 1 92 ? -10.384 -5.586 24.625 1.00 95.69 92 VAL A CA 1
ATOM 731 C C . VAL A 1 92 ? -11.746 -6.214 24.961 1.00 95.69 92 VAL A C 1
ATOM 733 O O . VAL A 1 92 ? -12.346 -5.874 25.982 1.00 95.69 92 VAL A O 1
ATOM 736 N N . GLY A 1 93 ? -12.271 -7.095 24.105 1.00 93.88 93 GLY A N 1
ATOM 737 C CA . GLY A 1 93 ? -13.528 -7.820 24.324 1.00 93.88 93 GLY A CA 1
ATOM 738 C C . GLY A 1 93 ? -14.803 -6.971 24.222 1.00 93.88 93 GLY A C 1
ATOM 739 O O . GLY A 1 93 ? -15.855 -7.389 24.702 1.00 93.88 93 GLY A O 1
ATOM 740 N N . LYS A 1 94 ? -14.738 -5.777 23.617 1.00 94.75 94 LYS A N 1
ATOM 741 C CA . LYS A 1 94 ? -15.895 -4.877 23.427 1.00 94.75 94 LYS A CA 1
ATOM 742 C C . LYS A 1 94 ? -16.739 -5.227 22.202 1.00 94.75 94 LYS A C 1
ATOM 744 O O . LYS A 1 94 ? -17.920 -4.883 22.167 1.00 94.75 94 LYS A O 1
ATOM 749 N N . LYS A 1 95 ? -16.147 -5.865 21.190 1.00 93.12 95 LYS A N 1
ATOM 750 C CA . LYS A 1 95 ? -16.826 -6.275 19.952 1.00 93.12 95 LYS A CA 1
ATOM 751 C C . LYS A 1 95 ? -16.622 -7.764 19.681 1.00 93.12 95 LYS A C 1
ATOM 753 O O . LYS A 1 95 ? -15.598 -8.338 20.032 1.00 93.12 95 LYS A O 1
ATOM 758 N N . ASP A 1 96 ? -17.616 -8.376 19.043 1.00 94.88 96 ASP A N 1
ATOM 759 C CA . ASP A 1 96 ? -17.554 -9.761 18.575 1.00 94.88 96 ASP A CA 1
ATOM 760 C C . ASP A 1 96 ? -16.849 -9.810 17.214 1.00 94.88 96 ASP A C 1
ATOM 762 O O . ASP A 1 96 ? -17.296 -9.172 16.258 1.00 94.88 96 ASP A O 1
ATOM 766 N N . TRP A 1 97 ? -15.745 -10.553 17.130 1.00 94.69 97 TRP A N 1
ATOM 767 C CA . TRP A 1 97 ? -14.906 -10.594 15.931 1.00 94.69 97 TRP A CA 1
ATOM 768 C C . TRP A 1 97 ? -15.629 -11.178 14.713 1.00 94.69 97 TRP A C 1
ATOM 770 O O . TRP A 1 97 ? -15.397 -10.717 13.597 1.00 94.69 97 TRP A O 1
ATOM 780 N N . VAL A 1 98 ? -16.533 -12.147 14.910 1.00 95.50 98 VAL A N 1
ATOM 781 C CA . VAL A 1 98 ? -17.281 -12.779 13.814 1.00 95.50 98 VAL A CA 1
ATOM 782 C C . VAL A 1 98 ? -18.190 -11.745 13.170 1.00 95.50 98 VAL A C 1
ATOM 784 O O . VAL A 1 98 ? -18.232 -11.639 11.948 1.00 95.50 98 VAL A O 1
ATOM 787 N N . LYS A 1 99 ? -18.870 -10.931 13.987 1.00 94.19 99 LYS A N 1
ATOM 788 C CA . LYS A 1 99 ? -19.737 -9.855 13.486 1.00 94.19 99 LYS A CA 1
ATOM 789 C C . LYS A 1 99 ? -18.961 -8.803 12.699 1.00 94.19 99 LYS A C 1
ATOM 791 O O . LYS A 1 99 ? -19.474 -8.318 11.697 1.00 94.19 99 LYS A O 1
ATOM 796 N N . ILE A 1 100 ? -17.751 -8.457 13.139 1.00 92.06 100 ILE A N 1
ATOM 797 C CA . ILE A 1 100 ? -16.904 -7.478 12.442 1.00 92.06 100 ILE A CA 1
ATOM 798 C C . ILE A 1 100 ? -16.436 -8.025 11.095 1.00 92.06 100 ILE A C 1
ATOM 800 O O . ILE A 1 100 ? -16.589 -7.356 10.074 1.00 92.06 100 ILE A O 1
ATOM 804 N N . VAL A 1 101 ? -15.932 -9.260 11.072 1.00 91.88 101 VAL A N 1
ATOM 805 C CA . VAL A 1 101 ? -15.480 -9.901 9.831 1.00 91.88 101 VAL A CA 1
ATOM 806 C C . VAL A 1 101 ? -16.635 -10.080 8.845 1.00 91.88 101 VAL A C 1
ATOM 808 O O . VAL A 1 101 ? -16.464 -9.782 7.666 1.00 91.88 101 VAL A O 1
ATOM 811 N N . ASP A 1 102 ? -17.814 -10.514 9.303 1.00 93.56 102 ASP A N 1
ATOM 812 C CA . ASP A 1 102 ? -18.982 -10.682 8.430 1.00 93.56 102 ASP A CA 1
ATOM 813 C C . ASP A 1 102 ? -19.468 -9.336 7.866 1.00 93.56 102 ASP A C 1
ATOM 815 O O . ASP A 1 102 ? -19.684 -9.212 6.660 1.00 93.56 102 ASP A O 1
ATOM 819 N N . ALA A 1 103 ? -19.533 -8.288 8.697 1.00 89.50 103 ALA A N 1
ATOM 820 C CA . ALA A 1 103 ? -19.914 -6.946 8.253 1.00 89.50 103 ALA A CA 1
ATOM 821 C C . ALA A 1 103 ? -18.990 -6.392 7.154 1.00 89.50 103 ALA A C 1
ATOM 823 O O . ALA A 1 103 ? -19.464 -5.693 6.259 1.00 89.50 103 ALA A O 1
ATOM 824 N N . TYR A 1 104 ? -17.699 -6.736 7.194 1.00 87.88 104 TYR A N 1
ATOM 825 C CA . TYR A 1 104 ? -16.736 -6.408 6.143 1.00 87.88 104 TYR A CA 1
ATOM 826 C C . TYR A 1 104 ? -16.875 -7.299 4.902 1.00 87.88 104 TYR A C 1
ATOM 828 O O . TYR A 1 104 ? -16.861 -6.822 3.766 1.00 87.88 104 TYR A O 1
ATOM 836 N N . TYR A 1 105 ? -16.989 -8.610 5.101 1.00 90.75 105 TYR A N 1
ATOM 837 C CA . TYR A 1 105 ? -16.889 -9.571 4.009 1.00 90.75 105 TYR A CA 1
ATOM 838 C C . TYR A 1 105 ? -18.101 -9.528 3.070 1.00 90.75 105 TYR A C 1
ATOM 840 O O . TYR A 1 105 ? -17.953 -9.660 1.853 1.00 90.75 105 TYR A O 1
ATOM 848 N N . GLN A 1 106 ? -19.306 -9.306 3.603 1.00 90.88 106 GLN A N 1
ATOM 849 C CA . GLN A 1 106 ? -20.530 -9.263 2.798 1.00 90.88 106 GLN A CA 1
ATOM 850 C C . GLN A 1 106 ? -20.510 -8.185 1.694 1.00 90.88 106 GLN A C 1
ATOM 852 O O . GLN A 1 106 ? -20.841 -8.522 0.553 1.00 90.88 106 GLN A O 1
ATOM 857 N N . PRO A 1 107 ? -20.140 -6.912 1.950 1.00 88.12 107 PRO A N 1
ATOM 858 C CA . PRO A 1 107 ? -19.987 -5.925 0.881 1.00 88.12 107 PRO A CA 1
ATOM 859 C C . PRO A 1 107 ? -18.783 -6.228 -0.020 1.00 88.12 107 PRO A C 1
ATOM 861 O O . PRO A 1 107 ? -18.945 -6.238 -1.242 1.00 88.12 107 PRO A O 1
ATOM 864 N N . PHE A 1 108 ? -17.624 -6.579 0.552 1.00 89.19 108 PHE A N 1
ATOM 865 C CA . PHE A 1 108 ? -16.412 -6.867 -0.224 1.00 89.19 108 PHE A CA 1
ATOM 866 C C . PHE A 1 108 ? -16.613 -7.999 -1.239 1.00 89.19 108 PHE A C 1
ATOM 868 O O . PHE A 1 108 ? -16.216 -7.872 -2.393 1.00 89.19 108 PHE A O 1
ATOM 875 N N . SER A 1 109 ? -17.283 -9.089 -0.854 1.00 91.56 109 SER A N 1
ATOM 876 C CA . SER A 1 109 ? -17.532 -10.229 -1.750 1.00 91.56 109 SER A CA 1
ATOM 877 C C . SER A 1 109 ? -18.316 -9.841 -3.013 1.00 91.56 109 SER A C 1
ATOM 879 O O . SER A 1 109 ? -18.083 -10.395 -4.088 1.00 91.56 109 SER A O 1
ATOM 881 N N . LYS A 1 110 ? -19.206 -8.844 -2.916 1.00 89.06 110 LYS A N 1
ATOM 882 C CA . LYS A 1 110 ? -19.973 -8.322 -4.056 1.00 89.06 110 LYS A CA 1
ATOM 883 C C . LYS A 1 110 ? -19.117 -7.449 -4.965 1.00 89.06 110 LYS A C 1
ATOM 885 O O . LYS A 1 110 ? -19.303 -7.483 -6.179 1.00 89.06 110 LYS A O 1
ATOM 890 N N . GLU A 1 111 ? -18.220 -6.650 -4.395 1.00 87.56 111 GLU A N 1
ATOM 891 C CA . GLU A 1 111 ? -17.250 -5.866 -5.166 1.00 87.56 111 GLU A CA 1
ATOM 892 C C . GLU A 1 111 ? -16.260 -6.776 -5.880 1.00 87.56 111 GLU A C 1
ATOM 894 O O . GLU A 1 111 ? -16.019 -6.593 -7.069 1.00 87.56 111 GLU A O 1
ATOM 899 N N . LEU A 1 112 ? -15.781 -7.814 -5.193 1.00 89.56 112 LEU A N 1
ATOM 900 C CA . LEU A 1 112 ? -14.876 -8.809 -5.750 1.00 89.56 112 LEU A CA 1
ATOM 901 C C . LEU A 1 112 ? -15.500 -9.524 -6.953 1.00 89.56 112 LEU A C 1
ATOM 903 O O . LEU A 1 112 ? -14.892 -9.554 -8.015 1.00 89.56 112 LEU A O 1
ATOM 907 N N . ALA A 1 113 ? -16.748 -9.991 -6.834 1.00 88.38 113 ALA A N 1
ATOM 908 C CA . ALA A 1 113 ? -17.456 -10.622 -7.950 1.00 88.38 113 ALA A CA 1
ATOM 909 C C . ALA A 1 113 ? -17.595 -9.687 -9.169 1.00 88.38 113 ALA A C 1
ATOM 911 O O . ALA A 1 113 ? -17.449 -10.117 -10.308 1.00 88.38 113 ALA A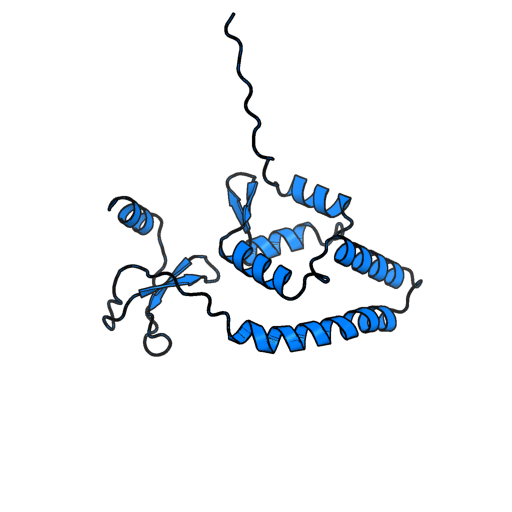 O 1
ATOM 912 N N . LYS A 1 114 ? -17.839 -8.388 -8.944 1.00 85.81 114 LYS A N 1
ATOM 913 C CA . LYS A 1 114 ? -17.892 -7.389 -10.026 1.00 85.81 114 LYS A CA 1
ATOM 914 C C . LYS A 1 114 ? -16.519 -7.094 -10.625 1.00 85.81 114 LYS A C 1
ATOM 916 O O . LYS A 1 114 ? -16.445 -6.747 -11.806 1.00 85.81 114 LYS A O 1
ATOM 921 N N . ALA A 1 115 ? -15.475 -7.118 -9.803 1.00 85.88 115 ALA A N 1
ATOM 922 C CA . ALA A 1 115 ? -14.109 -6.842 -10.211 1.00 85.88 115 ALA A CA 1
ATOM 923 C C . ALA A 1 115 ? -13.552 -7.994 -11.053 1.00 85.88 115 ALA A C 1
ATOM 925 O O . ALA A 1 115 ? -12.977 -7.717 -12.100 1.00 85.88 115 ALA A O 1
ATOM 926 N N . ASP A 1 116 ? -13.794 -9.251 -10.673 1.00 84.06 116 ASP A N 1
ATOM 927 C CA . ASP A 1 116 ? -13.345 -10.435 -11.421 1.00 84.06 116 ASP A CA 1
ATOM 928 C C . ASP A 1 116 ? -13.822 -10.397 -12.887 1.00 84.06 116 ASP A C 1
ATOM 930 O O . ASP A 1 116 ? -13.006 -10.503 -13.805 1.00 84.06 116 ASP A O 1
ATOM 934 N N . ASP A 1 117 ? -15.100 -10.079 -13.128 1.00 80.81 117 ASP A N 1
ATOM 935 C CA . ASP A 1 117 ? -15.677 -9.939 -14.480 1.00 80.81 117 ASP A CA 1
ATOM 936 C C . ASP A 1 117 ? -15.038 -8.814 -15.327 1.00 80.81 117 ASP A C 1
ATOM 938 O O . ASP A 1 117 ? -15.136 -8.781 -16.563 1.00 80.81 117 ASP A O 1
ATOM 942 N N . GLN A 1 118 ? -14.431 -7.823 -14.673 1.00 77.19 118 GLN A N 1
ATOM 943 C CA . GLN A 1 118 ? -13.909 -6.613 -15.312 1.00 77.19 118 GLN A CA 1
ATOM 944 C C . GLN A 1 118 ? -12.381 -6.599 -15.419 1.00 77.19 118 GLN A C 1
ATOM 946 O O . GLN A 1 118 ? -11.848 -5.996 -16.356 1.00 77.19 118 GLN A O 1
ATOM 951 N N . ILE A 1 119 ? -11.680 -7.258 -14.494 1.00 70.81 119 ILE A N 1
ATOM 952 C CA . ILE A 1 119 ? -10.218 -7.322 -14.424 1.00 70.81 119 ILE A CA 1
ATOM 953 C C . ILE A 1 119 ? -9.654 -8.194 -15.548 1.00 70.81 119 ILE A C 1
ATOM 955 O O . ILE A 1 119 ? -8.626 -7.824 -16.114 1.00 70.81 119 ILE A O 1
ATOM 959 N N . GLU A 1 120 ? -10.348 -9.259 -15.973 1.00 58.53 120 GLU A N 1
ATOM 960 C CA . GLU A 1 120 ? -9.912 -10.100 -17.107 1.00 58.53 120 GLU A CA 1
ATOM 961 C C . GLU A 1 120 ? -9.702 -9.311 -18.415 1.00 58.53 120 GLU A C 1
ATOM 963 O O . GLU A 1 120 ? -8.955 -9.733 -19.298 1.00 58.53 120 GLU A O 1
ATOM 968 N N . LYS A 1 121 ? -10.310 -8.125 -18.545 1.00 57.12 121 LYS A N 1
ATOM 969 C CA . LYS A 1 121 ? -10.178 -7.261 -19.732 1.00 57.12 121 LYS A CA 1
ATOM 970 C C . LYS A 1 121 ? -8.952 -6.348 -19.691 1.00 57.12 121 LYS A C 1
ATOM 972 O O . LYS A 1 121 ? -8.635 -5.706 -20.694 1.00 57.12 121 LYS A O 1
ATOM 977 N N . ILE A 1 122 ? -8.267 -6.257 -18.554 1.00 58.06 122 ILE A N 1
ATOM 978 C CA . ILE A 1 122 ? -7.110 -5.382 -18.373 1.00 58.06 122 ILE A CA 1
ATOM 979 C C . ILE A 1 122 ? -5.849 -6.186 -18.671 1.00 58.06 122 ILE A C 1
ATOM 981 O O . ILE A 1 122 ? -5.188 -6.718 -17.784 1.00 58.06 122 ILE A O 1
ATOM 985 N N . GLN A 1 123 ? -5.487 -6.251 -19.951 1.00 56.59 123 GLN A N 1
ATOM 986 C CA . GLN A 1 123 ? -4.130 -6.640 -20.311 1.00 56.59 123 GLN A CA 1
ATOM 987 C C . GLN A 1 123 ? -3.204 -5.458 -20.029 1.00 56.59 123 GLN A C 1
ATOM 989 O O . GLN A 1 123 ? -3.279 -4.427 -20.702 1.00 56.59 123 GLN A O 1
ATOM 994 N N . ILE A 1 124 ? -2.333 -5.603 -19.028 1.00 61.66 124 ILE A N 1
ATOM 995 C CA . ILE A 1 124 ? -1.163 -4.735 -18.889 1.00 61.66 124 ILE A CA 1
ATOM 996 C C . ILE A 1 124 ? -0.352 -4.969 -20.162 1.00 61.66 124 ILE A C 1
ATOM 998 O O . ILE A 1 124 ? 0.208 -6.046 -20.349 1.00 61.66 124 ILE A O 1
ATOM 1002 N N . LYS A 1 125 ? -0.395 -4.012 -21.092 1.00 62.44 125 LYS A N 1
ATOM 1003 C CA . LYS A 1 125 ? 0.347 -4.130 -22.345 1.00 62.44 125 LYS A CA 1
ATOM 1004 C C . LYS A 1 125 ? 1.826 -4.157 -22.000 1.00 62.44 125 LYS A C 1
ATOM 1006 O O . LYS A 1 125 ? 2.331 -3.188 -21.439 1.00 62.44 125 LYS A O 1
ATOM 1011 N N . ASP A 1 126 ? 2.489 -5.259 -22.331 1.00 73.00 126 ASP A N 1
ATOM 1012 C CA . ASP A 1 126 ? 3.936 -5.337 -22.211 1.00 73.00 126 ASP A CA 1
ATOM 1013 C C . ASP A 1 126 ? 4.555 -4.262 -23.127 1.00 73.00 126 ASP A C 1
ATOM 1015 O O . ASP A 1 126 ? 4.148 -4.112 -24.285 1.00 73.00 126 ASP A O 1
ATOM 1019 N N . GLU A 1 127 ? 5.504 -3.477 -22.612 1.00 78.88 127 GLU A N 1
ATOM 1020 C CA . GLU A 1 127 ? 6.189 -2.468 -23.429 1.00 78.88 127 GLU A CA 1
ATOM 1021 C C . GLU A 1 127 ? 7.096 -3.166 -24.453 1.00 78.88 127 GLU A C 1
ATOM 1023 O O . GLU A 1 127 ? 7.751 -4.158 -24.136 1.00 78.88 127 GLU A O 1
ATOM 1028 N N . ASP A 1 128 ? 7.176 -2.646 -25.676 1.00 81.94 128 ASP A N 1
ATOM 1029 C CA . ASP A 1 128 ? 8.079 -3.182 -26.698 1.00 81.94 128 ASP A CA 1
ATOM 1030 C C . ASP A 1 128 ? 9.547 -2.916 -26.312 1.00 81.94 128 ASP A C 1
ATOM 1032 O O . ASP A 1 128 ? 9.936 -1.773 -26.045 1.00 81.94 128 ASP A O 1
ATOM 1036 N N . ALA A 1 129 ? 10.371 -3.969 -26.285 1.00 85.56 129 ALA A N 1
ATOM 1037 C CA . ALA A 1 129 ? 11.797 -3.862 -25.983 1.00 85.56 129 ALA A CA 1
ATOM 1038 C C . ALA A 1 129 ? 12.619 -3.311 -27.162 1.00 85.56 129 ALA A C 1
ATOM 1040 O O . ALA A 1 129 ? 13.785 -2.960 -26.975 1.00 85.56 129 ALA A O 1
ATOM 1041 N N . LYS A 1 130 ? 12.014 -3.200 -28.354 1.00 87.06 130 LYS A N 1
ATOM 1042 C CA . LYS A 1 130 ? 12.602 -2.697 -29.606 1.00 87.06 130 LYS A CA 1
ATOM 1043 C C . LYS A 1 130 ? 13.751 -3.547 -30.155 1.00 87.06 130 LYS A C 1
ATOM 1045 O O . LYS A 1 130 ? 14.572 -3.049 -30.924 1.00 87.06 130 LYS A O 1
ATOM 1050 N N . PHE A 1 131 ? 13.819 -4.818 -29.768 1.00 89.31 131 PHE A N 1
ATOM 1051 C CA . PHE A 1 131 ? 14.712 -5.806 -30.368 1.00 89.31 131 PHE A CA 1
ATOM 1052 C C . PHE A 1 131 ? 14.065 -7.191 -30.362 1.00 89.31 131 PHE A C 1
ATOM 1054 O O . PHE A 1 131 ? 13.171 -7.473 -29.562 1.00 89.31 131 PHE A O 1
ATOM 1061 N N . ASP A 1 132 ? 14.537 -8.060 -31.249 1.00 93.00 132 ASP A N 1
ATOM 1062 C CA . ASP A 1 132 ? 13.987 -9.399 -31.419 1.00 93.00 132 ASP A CA 1
ATOM 1063 C C . ASP A 1 132 ? 14.710 -10.438 -30.560 1.00 93.00 132 ASP A C 1
ATOM 1065 O O . ASP A 1 132 ? 15.882 -10.320 -30.198 1.00 93.00 132 ASP A O 1
ATOM 1069 N N . CYS A 1 133 ? 13.987 -11.499 -30.227 1.00 90.38 133 CYS A N 1
ATOM 1070 C CA . CYS A 1 133 ? 14.482 -12.621 -29.457 1.00 90.38 133 CYS A CA 1
ATOM 1071 C C . CYS A 1 133 ? 15.534 -13.390 -30.257 1.00 90.38 133 CYS A C 1
ATOM 1073 O O . CYS A 1 133 ? 15.226 -13.979 -31.290 1.00 90.38 133 CYS A O 1
ATOM 1075 N N . GLU A 1 134 ? 16.740 -13.509 -29.708 1.00 91.81 134 GLU A N 1
ATOM 1076 C CA . GLU A 1 134 ? 17.864 -14.224 -30.336 1.00 91.81 134 GLU A CA 1
ATOM 1077 C C . GLU A 1 134 ? 17.592 -15.715 -30.615 1.00 91.81 134 GLU A C 1
ATOM 1079 O O . GLU A 1 134 ? 18.281 -16.330 -31.422 1.00 91.81 134 GLU A O 1
ATOM 1084 N N . ILE A 1 135 ? 16.587 -16.311 -29.958 1.00 90.75 135 ILE A N 1
ATOM 1085 C CA . ILE A 1 135 ? 16.259 -17.739 -30.094 1.00 90.75 135 ILE A CA 1
ATOM 1086 C C . ILE A 1 135 ? 15.213 -17.995 -31.185 1.00 90.75 135 ILE A C 1
ATOM 1088 O O . ILE A 1 135 ? 15.273 -19.017 -31.862 1.00 90.75 135 ILE A O 1
ATOM 1092 N N . CYS A 1 136 ? 14.222 -17.113 -31.344 1.00 91.38 136 CYS A N 1
ATOM 1093 C CA . CYS A 1 136 ? 13.073 -17.378 -32.225 1.00 91.38 136 CYS A CA 1
ATOM 1094 C C . CYS A 1 136 ? 12.721 -16.239 -33.187 1.00 91.38 136 CYS A C 1
ATOM 1096 O O . CYS A 1 136 ? 11.777 -16.384 -33.959 1.00 91.38 136 CYS A O 1
ATOM 1098 N N . GLY A 1 137 ? 13.435 -15.113 -33.125 1.00 90.44 137 GLY A N 1
ATOM 1099 C CA . GLY A 1 137 ? 13.208 -13.939 -33.967 1.00 90.44 137 GLY A CA 1
ATOM 1100 C C . GLY A 1 137 ? 11.915 -13.173 -33.678 1.00 90.44 137 GLY A C 1
ATOM 1101 O O . GLY A 1 137 ? 11.622 -12.217 -34.379 1.00 90.44 137 GLY A O 1
ATOM 1102 N N . ALA A 1 138 ? 11.121 -13.577 -32.681 1.00 90.69 138 ALA A N 1
ATOM 1103 C CA . ALA A 1 138 ? 9.926 -12.837 -32.282 1.00 90.69 138 ALA A CA 1
ATOM 1104 C C . ALA A 1 138 ? 10.294 -11.601 -31.440 1.00 90.69 138 ALA A C 1
ATOM 1106 O O . ALA A 1 138 ? 11.287 -11.670 -30.712 1.00 90.69 138 ALA A O 1
ATOM 1107 N N . PRO A 1 139 ? 9.479 -10.532 -31.435 1.00 92.06 139 PRO A N 1
ATOM 1108 C CA . PRO A 1 139 ? 9.755 -9.334 -30.645 1.00 92.06 139 PRO A CA 1
ATOM 1109 C C . PRO A 1 139 ? 9.964 -9.646 -29.161 1.00 92.06 139 PRO A C 1
ATOM 1111 O O . PRO A 1 139 ? 9.238 -10.465 -28.579 1.00 92.06 139 PRO A O 1
ATOM 1114 N N . MET A 1 140 ? 10.945 -9.001 -28.536 1.00 92.81 140 MET A N 1
ATOM 1115 C CA . MET A 1 140 ? 11.087 -8.999 -27.082 1.00 92.81 140 MET A CA 1
ATOM 1116 C C . MET A 1 140 ? 10.208 -7.900 -26.488 1.00 92.81 140 MET A C 1
ATOM 1118 O O . MET A 1 140 ? 10.021 -6.834 -27.068 1.00 92.81 140 MET A O 1
ATOM 1122 N N . VAL A 1 141 ? 9.681 -8.160 -25.301 1.00 90.06 141 VAL A N 1
ATOM 1123 C CA . VAL A 1 141 ? 8.865 -7.219 -24.539 1.00 90.06 141 VAL A CA 1
ATOM 1124 C C . VAL A 1 141 ? 9.449 -7.026 -23.147 1.00 90.06 141 VAL A C 1
ATOM 1126 O O . VAL A 1 141 ? 10.162 -7.887 -22.628 1.00 90.06 141 VAL A O 1
ATOM 1129 N N . ILE A 1 142 ? 9.166 -5.890 -22.530 1.00 85.50 142 ILE A N 1
ATOM 1130 C CA . ILE A 1 142 ? 9.570 -5.578 -21.168 1.00 85.50 142 ILE A CA 1
ATOM 1131 C C . ILE A 1 142 ? 8.474 -6.061 -20.228 1.00 85.50 142 ILE A C 1
ATOM 1133 O O . ILE A 1 142 ? 7.338 -5.593 -20.275 1.00 85.50 142 ILE A O 1
ATOM 1137 N N . LYS A 1 143 ? 8.840 -6.983 -19.341 1.00 81.31 143 LYS A N 1
ATOM 1138 C CA . LYS A 1 143 ? 7.976 -7.497 -18.281 1.00 81.31 143 LYS A CA 1
ATOM 1139 C C . LYS A 1 143 ? 8.463 -7.048 -16.919 1.00 81.31 143 LYS A C 1
ATOM 1141 O O . LYS A 1 143 ? 9.653 -6.827 -16.701 1.00 81.31 143 LYS A O 1
ATOM 1146 N N . LEU A 1 144 ? 7.533 -6.951 -15.980 1.00 73.00 144 LEU A N 1
ATOM 1147 C CA . LEU A 1 144 ? 7.821 -6.703 -14.572 1.00 73.00 144 LEU A CA 1
ATOM 1148 C C . LEU A 1 144 ? 7.926 -8.033 -13.826 1.00 73.00 144 LEU A C 1
ATOM 1150 O O . LEU A 1 144 ? 6.994 -8.832 -13.814 1.00 73.00 144 LEU A O 1
ATOM 1154 N N . GLY A 1 145 ? 9.084 -8.274 -13.216 1.00 69.00 145 GLY A N 1
ATOM 1155 C CA . GLY A 1 145 ? 9.334 -9.422 -12.350 1.00 69.00 145 GLY A CA 1
ATOM 1156 C C . GLY A 1 145 ? 9.718 -8.983 -10.940 1.00 69.00 145 GLY A C 1
ATOM 1157 O O . GLY A 1 145 ? 9.841 -7.796 -10.645 1.00 69.00 145 GLY A O 1
ATOM 1158 N N . ARG A 1 146 ? 9.983 -9.958 -10.063 1.00 61.78 146 ARG A N 1
ATOM 1159 C CA . ARG A 1 146 ? 10.381 -9.728 -8.659 1.00 61.78 146 ARG A CA 1
ATOM 1160 C C . ARG A 1 146 ? 11.559 -8.756 -8.494 1.00 61.78 146 ARG A C 1
ATOM 1162 O O . ARG A 1 146 ? 11.636 -8.061 -7.490 1.00 61.78 146 ARG A O 1
ATOM 1169 N N . TYR A 1 147 ? 12.484 -8.742 -9.452 1.00 69.31 147 TYR A N 1
ATOM 1170 C CA . TYR A 1 147 ? 13.710 -7.938 -9.410 1.00 69.31 147 TYR A CA 1
ATOM 1171 C C . TYR A 1 147 ? 13.634 -6.667 -10.275 1.00 69.31 147 TYR A C 1
ATOM 1173 O O . TYR A 1 147 ? 14.661 -6.045 -10.540 1.00 69.31 147 TYR A O 1
ATOM 1181 N N . GLY A 1 148 ? 12.432 -6.282 -10.716 1.00 70.06 148 GLY A N 1
ATOM 1182 C CA . GLY A 1 148 ? 12.197 -5.144 -11.601 1.00 70.06 148 GLY A CA 1
ATOM 1183 C C . GLY A 1 148 ? 11.949 -5.552 -13.054 1.00 70.06 148 GLY A C 1
ATOM 1184 O O . GLY A 1 148 ? 11.591 -6.697 -13.346 1.00 70.06 148 GLY A O 1
ATOM 1185 N N . LYS A 1 149 ? 12.098 -4.585 -13.966 1.00 80.31 149 LYS A N 1
ATOM 1186 C CA . LYS A 1 149 ? 11.885 -4.788 -15.403 1.00 80.31 149 LYS A CA 1
ATOM 1187 C C . LYS A 1 149 ? 12.932 -5.753 -15.985 1.00 80.31 149 LYS A C 1
ATOM 1189 O O . LYS A 1 149 ? 14.126 -5.631 -15.707 1.00 80.31 149 LYS A O 1
ATOM 1194 N N . PHE A 1 150 ? 12.490 -6.691 -16.812 1.00 85.75 150 PHE A N 1
ATOM 1195 C CA . PHE A 1 150 ? 13.333 -7.628 -17.552 1.00 85.75 150 PHE A CA 1
ATOM 1196 C C . PHE A 1 150 ? 12.784 -7.815 -18.968 1.00 85.75 150 PHE A C 1
ATOM 1198 O O . PHE A 1 150 ? 11.594 -7.625 -19.210 1.00 85.75 150 PHE A O 1
ATOM 1205 N N . TYR A 1 151 ? 13.643 -8.186 -19.911 1.00 89.69 151 TYR A N 1
ATOM 1206 C CA . TYR A 1 151 ? 13.207 -8.518 -21.260 1.00 89.69 151 TYR A CA 1
ATOM 1207 C C . TYR A 1 151 ? 12.713 -9.964 -21.298 1.00 89.69 151 TYR A C 1
ATOM 1209 O O . TYR A 1 151 ? 13.395 -10.861 -20.801 1.00 89.69 151 TYR A O 1
ATOM 1217 N N . ALA A 1 152 ? 11.562 -10.207 -21.914 1.00 90.19 152 ALA A N 1
ATOM 1218 C CA . ALA A 1 152 ? 10.992 -11.531 -22.137 1.00 90.19 152 ALA A CA 1
ATOM 1219 C C . ALA A 1 152 ? 10.541 -11.680 -23.591 1.00 90.19 152 ALA A C 1
ATOM 1221 O O . ALA A 1 152 ? 10.080 -10.722 -24.204 1.00 90.19 152 ALA A O 1
ATOM 1222 N N . CYS A 1 153 ? 10.631 -12.886 -24.145 1.00 89.88 153 CYS A N 1
ATOM 1223 C CA . CYS A 1 153 ? 10.096 -13.144 -25.479 1.00 89.88 153 CYS A CA 1
ATOM 1224 C C . CYS A 1 153 ? 8.564 -12.993 -25.498 1.00 89.88 153 CYS A C 1
ATOM 1226 O O . CYS A 1 153 ? 7.874 -13.573 -24.655 1.00 89.88 153 CYS A O 1
ATOM 1228 N N . SER A 1 154 ? 8.026 -12.274 -26.490 1.00 88.62 154 SER A N 1
ATOM 1229 C CA . SER A 1 154 ? 6.572 -12.122 -26.696 1.00 88.62 154 SER A CA 1
ATOM 1230 C C . SER A 1 154 ? 5.843 -13.456 -26.893 1.00 88.62 154 SER A C 1
ATOM 1232 O O . SER A 1 154 ? 4.667 -13.571 -26.565 1.00 88.62 154 SER A O 1
ATOM 1234 N N . ARG A 1 155 ? 6.546 -14.491 -27.373 1.00 87.12 155 ARG A N 1
ATOM 1235 C CA . ARG A 1 155 ? 6.011 -15.844 -27.596 1.00 87.12 155 ARG A CA 1
ATOM 1236 C C . ARG A 1 155 ? 5.989 -16.746 -26.358 1.00 87.12 155 ARG A C 1
ATOM 1238 O O . ARG A 1 155 ? 5.840 -17.956 -26.494 1.00 87.12 155 ARG A O 1
ATOM 1245 N N . PHE A 1 156 ? 6.180 -16.226 -25.151 1.00 80.12 156 PHE A N 1
ATOM 1246 C CA . PHE A 1 156 ? 6.007 -17.038 -23.944 1.00 80.12 156 PHE A CA 1
ATOM 1247 C C . PHE A 1 156 ? 4.573 -17.625 -23.881 1.00 80.12 156 PHE A C 1
ATOM 1249 O O . PHE A 1 156 ? 3.626 -16.872 -24.100 1.00 80.12 156 PHE A O 1
ATOM 1256 N N . PRO A 1 157 ? 4.370 -18.922 -23.556 1.00 78.94 157 PRO A N 1
ATOM 1257 C CA . PRO A 1 157 ? 5.337 -19.882 -23.010 1.00 78.94 157 PRO A CA 1
ATOM 1258 C C . PRO A 1 157 ? 6.148 -20.695 -24.038 1.00 78.94 157 PRO A C 1
ATOM 1260 O O . PRO A 1 157 ? 7.051 -21.421 -23.615 1.00 78.94 157 PRO A O 1
ATOM 1263 N N . ASP A 1 158 ? 5.879 -20.573 -25.344 1.00 86.44 158 ASP A N 1
ATOM 1264 C CA . ASP A 1 158 ? 6.575 -21.318 -26.412 1.00 86.44 158 ASP A CA 1
ATOM 1265 C C . ASP A 1 158 ? 8.072 -20.985 -26.480 1.00 86.44 158 ASP A C 1
ATOM 1267 O O . ASP A 1 158 ? 8.900 -21.840 -26.788 1.00 86.44 158 ASP A O 1
ATOM 1271 N N . CYS A 1 159 ? 8.434 -19.733 -26.184 1.00 86.75 159 CYS A N 1
ATOM 1272 C CA . CYS A 1 159 ? 9.819 -19.289 -26.068 1.00 86.75 159 CYS A CA 1
ATOM 1273 C C . CYS A 1 159 ? 10.060 -18.677 -24.683 1.00 86.75 159 CYS A C 1
ATOM 1275 O O . CYS A 1 159 ? 9.480 -17.652 -24.332 1.00 86.75 159 CYS A O 1
ATOM 1277 N N . ARG A 1 160 ? 10.944 -19.301 -23.894 1.00 89.19 160 ARG A N 1
ATOM 1278 C CA . ARG A 1 160 ? 11.262 -18.904 -22.508 1.00 89.19 160 ARG A CA 1
ATOM 1279 C C . ARG A 1 160 ? 12.509 -18.022 -22.390 1.00 89.19 160 ARG A C 1
ATOM 1281 O O . ARG A 1 160 ? 13.089 -17.940 -21.313 1.00 89.19 160 ARG A O 1
ATOM 1288 N N . ASN A 1 161 ? 12.940 -17.387 -23.484 1.00 90.75 161 ASN A N 1
ATOM 1289 C CA . ASN A 1 161 ? 14.086 -16.482 -23.450 1.00 90.75 161 ASN A CA 1
ATOM 1290 C C . ASN A 1 161 ? 13.773 -15.259 -22.579 1.00 90.75 161 ASN A C 1
ATOM 1292 O O . ASN A 1 161 ? 12.773 -14.573 -22.812 1.00 90.75 161 ASN A O 1
ATOM 1296 N N . THR A 1 162 ? 14.633 -14.980 -21.603 1.00 89.81 162 THR A N 1
ATOM 1297 C CA . THR A 1 162 ? 14.526 -13.817 -20.718 1.00 89.81 162 THR A CA 1
ATOM 1298 C C . THR A 1 162 ? 15.903 -13.226 -20.459 1.00 89.81 162 THR A C 1
ATOM 1300 O O . THR A 1 162 ? 16.852 -13.978 -20.239 1.00 89.81 162 THR A O 1
ATOM 1303 N N . GLN A 1 163 ? 16.013 -11.900 -20.418 1.00 87.62 163 GLN A N 1
ATOM 1304 C CA . GLN A 1 163 ? 17.268 -11.196 -20.155 1.00 87.62 163 GLN A CA 1
ATOM 1305 C C . GLN A 1 163 ? 17.073 -10.106 -19.097 1.00 87.62 163 GLN A C 1
ATOM 1307 O O . GLN A 1 163 ? 16.064 -9.402 -19.089 1.00 87.62 163 GLN A O 1
ATOM 13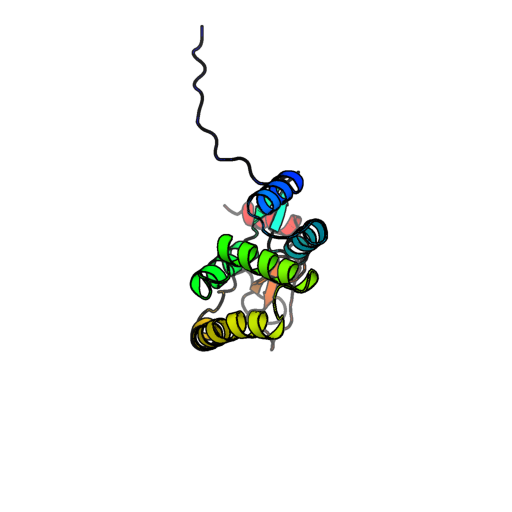12 N N . ALA A 1 164 ? 18.048 -9.941 -18.202 1.00 85.62 164 ALA A N 1
ATOM 1313 C CA . ALA A 1 164 ? 18.023 -8.871 -17.208 1.00 85.62 164 ALA A CA 1
ATOM 1314 C C . ALA A 1 164 ? 18.354 -7.514 -17.850 1.00 85.62 164 ALA A C 1
ATOM 1316 O O . ALA A 1 164 ? 19.315 -7.402 -18.612 1.00 85.62 164 ALA A O 1
ATOM 1317 N N . ILE A 1 165 ? 17.615 -6.461 -17.490 1.00 81.69 165 ILE A N 1
ATOM 1318 C CA . ILE A 1 165 ? 17.961 -5.090 -17.887 1.00 81.69 165 ILE A CA 1
ATOM 1319 C C . ILE A 1 165 ? 19.099 -4.615 -16.979 1.00 81.69 165 ILE A C 1
ATOM 1321 O O . ILE A 1 165 ? 18.913 -4.408 -15.781 1.00 81.69 165 ILE A O 1
ATOM 1325 N N . THR A 1 166 ? 20.300 -4.445 -17.531 1.00 72.31 166 THR A N 1
ATOM 1326 C CA . THR A 1 166 ? 21.461 -3.949 -16.776 1.00 72.31 166 THR A CA 1
ATOM 1327 C C . THR A 1 166 ? 21.666 -2.449 -17.013 1.00 72.31 166 THR A C 1
ATOM 1329 O O . THR A 1 166 ? 21.316 -1.910 -18.060 1.00 72.31 166 THR A O 1
ATOM 1332 N N . LYS A 1 167 ? 22.284 -1.729 -16.063 1.00 53.88 167 LYS A N 1
ATOM 1333 C CA . LYS A 1 167 ? 22.585 -0.282 -16.209 1.00 53.88 167 LYS A CA 1
ATOM 1334 C C . LYS A 1 167 ? 23.347 0.059 -17.502 1.00 53.88 167 LYS A C 1
ATOM 1336 O O . LYS A 1 167 ? 23.209 1.162 -18.020 1.00 53.88 167 LYS A O 1
ATOM 1341 N N . LYS A 1 168 ? 24.127 -0.888 -18.034 1.00 45.31 168 LYS A N 1
ATOM 1342 C CA . LYS A 1 168 ? 24.872 -0.729 -19.288 1.00 45.31 168 LYS A CA 1
ATOM 1343 C C . LYS A 1 168 ? 23.958 -0.793 -20.520 1.00 45.31 168 LYS A C 1
ATOM 1345 O O . LYS A 1 168 ? 24.179 -0.030 -21.451 1.00 45.31 168 LYS A O 1
ATOM 1350 N N . SER A 1 169 ? 22.914 -1.630 -20.502 1.00 49.16 169 SER A N 1
ATOM 1351 C CA . SER A 1 169 ? 21.935 -1.725 -21.596 1.00 49.16 169 SER A CA 1
ATOM 1352 C C . SER A 1 169 ? 20.954 -0.546 -21.623 1.00 49.16 169 SER A C 1
ATOM 1354 O O . SER A 1 169 ? 20.514 -0.156 -22.697 1.00 49.16 169 SER A O 1
ATOM 1356 N N . TRP A 1 170 ? 20.656 0.068 -20.469 1.00 35.59 170 TRP A N 1
ATOM 1357 C CA . TRP A 1 170 ? 19.815 1.276 -20.398 1.00 35.59 170 TRP A CA 1
ATOM 1358 C C . TRP A 1 170 ? 20.484 2.480 -21.086 1.00 35.59 170 TRP A C 1
ATOM 1360 O O . TRP A 1 170 ? 19.842 3.179 -21.864 1.00 35.59 170 TRP A O 1
ATOM 1370 N N . CYS A 1 171 ? 21.787 2.691 -20.855 1.00 41.53 171 CYS A N 1
ATOM 1371 C CA . CYS A 1 171 ? 22.526 3.831 -21.418 1.00 41.53 171 CYS A CA 1
ATOM 1372 C C . CYS A 1 171 ? 22.584 3.802 -22.958 1.00 41.53 171 CYS A C 1
ATOM 1374 O O . CYS A 1 171 ? 22.451 4.840 -23.601 1.00 41.53 171 CYS A O 1
ATOM 1376 N N . TYR A 1 172 ? 22.701 2.608 -23.554 1.00 43.19 172 TYR A N 1
ATOM 1377 C CA . TYR A 1 172 ? 22.704 2.450 -25.012 1.00 43.19 172 TYR A CA 1
ATOM 1378 C C . TYR A 1 172 ? 21.371 2.852 -25.653 1.00 43.19 172 TYR A C 1
ATOM 1380 O O . TYR A 1 172 ? 21.380 3.436 -26.727 1.00 43.19 172 TYR A O 1
ATOM 1388 N N . LEU A 1 173 ? 20.235 2.604 -24.994 1.00 44.59 173 LEU A N 1
ATOM 1389 C CA . LEU A 1 173 ? 18.912 2.946 -25.532 1.00 44.59 173 LEU A CA 1
ATOM 1390 C C . LEU A 1 173 ? 18.536 4.422 -25.326 1.00 44.59 173 LEU A C 1
ATOM 1392 O O . LEU A 1 173 ? 17.730 4.951 -26.087 1.00 44.59 173 LEU A O 1
ATOM 1396 N N . SER A 1 174 ? 19.131 5.108 -24.342 1.00 44.00 174 SER A N 1
ATOM 1397 C CA . SER A 1 174 ? 18.953 6.558 -24.157 1.00 44.00 174 SER A CA 1
ATOM 1398 C C . SER A 1 174 ? 19.838 7.420 -25.063 1.00 44.00 174 SER A C 1
ATOM 1400 O O . SER A 1 174 ? 19.618 8.620 -25.128 1.00 44.00 174 SER A O 1
ATOM 1402 N N . GLN A 1 175 ? 20.845 6.836 -25.725 1.00 34.72 175 GLN A N 1
ATOM 1403 C CA . GLN A 1 175 ? 21.797 7.544 -26.597 1.00 34.72 175 GLN A CA 1
ATOM 1404 C C . GLN A 1 175 ? 21.455 7.465 -28.096 1.00 34.72 175 GLN A C 1
ATOM 1406 O O . GLN A 1 175 ? 22.188 8.017 -28.911 1.00 34.72 175 GLN A O 1
ATOM 1411 N N . VAL A 1 176 ? 20.362 6.791 -28.472 1.00 40.59 176 VAL A N 1
ATOM 1412 C CA . VAL A 1 176 ? 19.849 6.766 -29.861 1.00 40.59 176 VAL A CA 1
ATOM 1413 C C . VAL A 1 176 ? 18.719 7.793 -30.060 1.00 40.59 176 VAL A C 1
ATOM 1415 O O . VAL A 1 176 ? 17.866 7.634 -30.930 1.00 40.59 176 VAL A O 1
ATOM 1418 N N . TRP A 1 177 ? 18.717 8.845 -29.239 1.00 35.06 177 TRP A N 1
ATOM 1419 C CA . TRP A 1 177 ? 17.905 10.051 -29.393 1.00 35.06 177 TRP A CA 1
ATOM 1420 C C . TRP A 1 177 ? 18.814 11.273 -29.359 1.00 35.06 177 TRP A C 1
ATOM 1422 O O . TRP A 1 177 ? 19.716 11.299 -28.489 1.00 35.06 177 TRP A O 1
#

Foldseek 3Di:
DDDDDDDDDDDDADFLVNVLVVCVVLQADDPVCSVVVVVVCDQQQQWDDDPRGTHGDPVVVVVVVLCCVLPVPCPDSNNNNVLSVQVVCVVVVNDDPVVSVCVVCVVVVVSVVVSVVVVVPDDPDFAFPPAADPPPRATWTWDQDSVGTKIAGPPPPVDGDIGRDDPVNVVVVVVVD

pLDDT: mean 83.47, std 15.11, range [34.72, 97.06]

Organism: NCBI:txid879297

InterPro domains:
  IPR000380 DNA topoisomerase, type IA [PTHR42785] (2-165)
  IPR013497 DNA topoisomerase, type IA, central [PF01131] (3-101)
  IPR013497 DNA topoisomerase, type IA, central [PS52039] (1-112)
  IPR013498 DNA topoisomerase, type IA, zn finger [PF01396] (132-167)
  IPR013824 DNA topoisomerase, type IA, central region, subdomain 1 [G3DSA:1.10.460.10] (12-105)
  IPR013825 DNA topoisomerase, type IA, central region, subdomain 2 [G3DSA:2.70.20.10] (2-11)
  IPR023405 DNA topoisomerase, type IA, core domain [SSF56712] (3-143)

Secondary structure (DSSP, 8-state):
-----PPPPPPPPPPHHHHHHHHHHTT-S-TTTHHHHHHHHHHTTSEEEETTEEEE-HHHHHHHHHHHHH-TTTS-HHHHHHHHHHHHHHHTTSS-HHHHHHHHHHHHHHHHHHHHHHHTT---PPEEEEEE-TTT-PEEEEEEETTEEEEEETTTTT---EEE--HHHHHHHHS--